Protein AF-A0A3A8LBX8-F1 (afdb_monomer_lite)

Structure (mmCIF, N/CA/C/O backbone):
data_AF-A0A3A8LBX8-F1
#
_entry.id   AF-A0A3A8LBX8-F1
#
loop_
_atom_site.group_PDB
_atom_site.id
_atom_site.type_symbol
_atom_site.label_atom_id
_atom_site.label_alt_id
_atom_site.label_comp_id
_atom_site.label_asym_id
_atom_site.label_entity_id
_atom_site.label_seq_id
_atom_site.pdbx_PDB_ins_code
_atom_site.Cartn_x
_atom_site.Cartn_y
_atom_site.Cartn_z
_atom_site.occupancy
_atom_site.B_iso_or_equiv
_atom_site.auth_seq_id
_atom_site.auth_comp_id
_atom_site.auth_asym_id
_atom_site.auth_atom_id
_atom_site.pdbx_PDB_model_num
ATOM 1 N N . MET A 1 1 ? 29.599 14.729 -50.202 1.00 44.97 1 MET A N 1
ATOM 2 C CA . MET A 1 1 ? 28.665 13.905 -49.408 1.00 44.97 1 MET A CA 1
ATOM 3 C C . MET A 1 1 ? 28.906 12.461 -49.790 1.00 44.97 1 MET A C 1
ATOM 5 O O . MET A 1 1 ? 28.538 12.080 -50.890 1.00 44.97 1 MET A O 1
ATOM 9 N N . SER A 1 2 ? 29.574 11.698 -48.931 1.00 39.62 2 SER A N 1
ATOM 10 C CA . SER A 1 2 ? 29.868 10.288 -49.195 1.00 39.62 2 SER A CA 1
ATOM 11 C C . SER A 1 2 ? 29.436 9.500 -47.967 1.00 39.62 2 SER A C 1
ATOM 13 O O . SER A 1 2 ? 30.137 9.482 -46.958 1.00 39.62 2 SER A O 1
ATOM 15 N N . CYS A 1 3 ? 28.230 8.937 -48.020 1.00 45.12 3 CYS A N 1
ATOM 16 C CA . CYS A 1 3 ? 27.729 8.014 -47.011 1.00 45.12 3 CYS A CA 1
ATOM 17 C C . CYS A 1 3 ? 28.538 6.721 -47.136 1.00 45.12 3 CYS A C 1
ATOM 19 O O . CYS A 1 3 ? 28.400 5.994 -48.115 1.00 45.12 3 CYS A O 1
ATOM 21 N N . GLN A 1 4 ? 29.437 6.475 -46.185 1.00 45.97 4 GLN A N 1
ATOM 22 C CA . GLN A 1 4 ? 30.095 5.183 -46.060 1.00 45.97 4 GLN A CA 1
ATOM 23 C C . GLN A 1 4 ? 29.038 4.177 -45.595 1.00 45.97 4 GLN A C 1
ATOM 25 O O . GLN A 1 4 ? 28.599 4.219 -44.447 1.00 45.97 4 GLN A O 1
ATOM 30 N N . ASP A 1 5 ? 28.598 3.308 -46.504 1.00 48.75 5 ASP A N 1
ATOM 31 C CA . ASP A 1 5 ? 27.840 2.106 -46.167 1.00 48.75 5 ASP A CA 1
ATOM 32 C C . ASP A 1 5 ? 28.749 1.189 -45.336 1.00 48.75 5 ASP A C 1
ATOM 34 O O . ASP A 1 5 ? 29.519 0.379 -45.861 1.00 48.75 5 ASP A O 1
ATOM 38 N N . GLU A 1 6 ? 28.685 1.339 -44.011 1.00 54.47 6 GLU A N 1
ATOM 39 C CA . GLU A 1 6 ? 29.249 0.381 -43.069 1.00 54.47 6 GLU A CA 1
ATOM 40 C C . GLU A 1 6 ? 28.532 -0.959 -43.260 1.00 54.47 6 GLU A C 1
ATOM 42 O O . GLU A 1 6 ? 27.490 -1.248 -42.665 1.00 54.47 6 GLU A O 1
ATOM 47 N N . SER A 1 7 ? 29.094 -1.794 -44.132 1.00 56.94 7 SER A N 1
ATOM 48 C CA . SER A 1 7 ? 28.682 -3.183 -44.285 1.00 56.94 7 SER A CA 1
ATOM 49 C C . SER A 1 7 ? 28.710 -3.840 -42.901 1.00 56.94 7 SER A C 1
ATOM 51 O O . SER A 1 7 ? 29.774 -3.882 -42.277 1.00 56.94 7 SER A O 1
ATOM 53 N N . PRO A 1 8 ? 27.573 -4.333 -42.372 1.00 59.97 8 PRO A N 1
ATOM 54 C CA . PRO A 1 8 ? 27.511 -4.814 -41.002 1.00 59.97 8 PRO A CA 1
ATOM 55 C C . PRO A 1 8 ? 28.438 -6.019 -40.849 1.00 59.97 8 PRO A C 1
ATOM 57 O O . PRO A 1 8 ? 28.146 -7.111 -41.347 1.00 59.97 8 PRO A O 1
ATOM 60 N N . GLY A 1 9 ? 29.559 -5.790 -40.157 1.00 71.50 9 GLY A N 1
ATOM 61 C CA . GLY A 1 9 ? 30.591 -6.786 -39.899 1.00 71.50 9 GLY A CA 1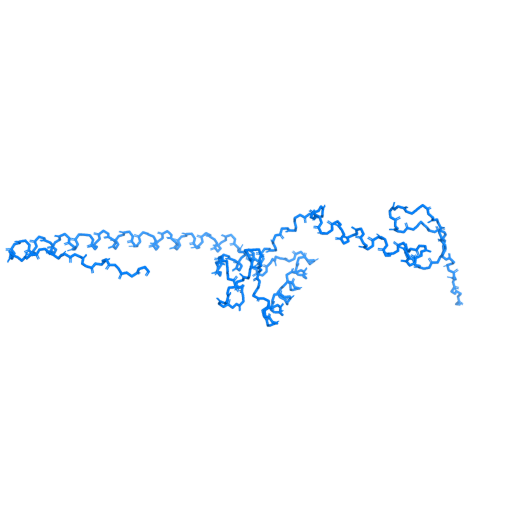
ATOM 62 C C . GLY A 1 9 ? 30.025 -8.051 -39.261 1.00 71.50 9 GLY A C 1
ATOM 63 O O . GLY A 1 9 ? 28.949 -8.047 -38.664 1.00 71.50 9 GLY A O 1
ATOM 64 N N . ALA A 1 10 ? 30.744 -9.159 -39.401 1.00 79.12 10 ALA A N 1
ATOM 65 C CA . ALA A 1 10 ? 30.331 -10.456 -38.884 1.00 79.12 10 ALA A CA 1
ATOM 66 C C . ALA A 1 10 ? 30.063 -10.393 -37.360 1.00 79.12 10 ALA A C 1
ATOM 68 O O . ALA A 1 10 ? 30.944 -10.031 -36.581 1.00 79.12 10 ALA A O 1
ATOM 69 N N . ARG A 1 11 ? 28.843 -10.738 -36.912 1.00 83.56 11 ARG A N 1
ATOM 70 C CA . ARG A 1 11 ? 28.431 -10.685 -35.490 1.00 83.56 11 ARG A CA 1
ATOM 71 C C . ARG A 1 11 ? 27.984 -12.055 -34.986 1.00 83.56 11 ARG A C 1
ATOM 73 O O . ARG A 1 11 ? 27.414 -12.855 -35.728 1.00 83.56 11 ARG A O 1
ATOM 80 N N . LYS A 1 12 ? 28.198 -12.325 -33.696 1.00 89.94 12 LYS A N 1
ATOM 81 C CA . LYS A 1 12 ? 27.689 -13.532 -33.020 1.00 89.94 12 LYS A CA 1
ATOM 82 C C . LYS A 1 12 ? 26.178 -13.425 -32.791 1.00 89.94 12 LYS A C 1
ATOM 84 O O . LYS A 1 12 ? 25.656 -12.352 -32.495 1.00 89.94 12 LYS A O 1
ATOM 89 N N . CYS A 1 13 ? 25.461 -14.543 -32.901 1.00 89.00 13 CYS A N 1
ATOM 90 C CA . CYS A 1 13 ? 24.037 -14.592 -32.575 1.00 89.00 13 CYS A CA 1
ATOM 91 C C . CYS A 1 13 ? 23.788 -14.270 -31.093 1.00 89.00 13 CYS A C 1
ATOM 93 O O . CYS A 1 13 ? 24.348 -14.918 -30.220 1.00 89.00 13 CYS A O 1
ATOM 95 N N . ALA A 1 14 ? 22.831 -13.384 -30.797 1.00 87.25 14 ALA A N 1
ATOM 96 C CA . ALA A 1 14 ? 22.416 -13.062 -29.423 1.00 87.25 14 ALA A CA 1
ATOM 97 C C . ALA A 1 14 ? 21.678 -14.205 -28.689 1.00 87.25 14 ALA A C 1
ATOM 99 O O . ALA A 1 14 ? 21.140 -14.020 -27.601 1.00 87.25 14 ALA A O 1
ATOM 100 N N . ASN A 1 15 ? 21.589 -15.387 -29.297 1.00 88.56 15 ASN A N 1
ATOM 101 C CA . ASN A 1 15 ? 21.087 -16.569 -28.622 1.00 88.56 15 ASN A CA 1
ATOM 102 C C . ASN A 1 15 ? 22.278 -17.216 -27.908 1.00 88.56 15 ASN A C 1
ATOM 104 O O . ASN A 1 15 ? 23.160 -17.736 -28.579 1.00 88.56 15 ASN A O 1
ATOM 108 N N . GLU A 1 16 ? 22.246 -17.248 -26.575 1.00 79.38 16 GLU A N 1
ATOM 109 C CA . GLU A 1 16 ? 23.331 -17.758 -25.714 1.00 79.38 16 GLU A CA 1
ATOM 110 C C . GLU A 1 16 ? 23.797 -19.187 -26.058 1.00 79.38 16 GLU A C 1
ATOM 112 O O . GLU A 1 16 ? 24.910 -19.573 -25.726 1.00 79.38 16 GLU A O 1
ATOM 117 N N . ARG A 1 17 ? 22.957 -19.987 -26.730 1.00 87.19 17 ARG A N 1
ATOM 118 C CA . ARG A 1 17 ? 23.272 -21.363 -27.159 1.00 87.19 17 ARG A CA 1
ATOM 119 C C . ARG A 1 17 ? 23.587 -21.487 -28.653 1.00 87.19 17 ARG A C 1
ATOM 121 O O . ARG A 1 17 ? 23.552 -22.586 -29.196 1.00 87.19 17 ARG A O 1
ATOM 128 N N . CYS A 1 18 ? 23.790 -20.376 -29.352 1.00 88.62 18 CYS A N 1
ATOM 129 C CA . CYS A 1 18 ? 24.072 -20.348 -30.781 1.00 88.62 18 CYS A CA 1
ATOM 130 C C . CYS A 1 18 ? 25.457 -19.753 -31.024 1.00 88.62 18 CYS A C 1
ATOM 132 O O . CYS A 1 18 ? 25.664 -18.560 -30.837 1.00 88.62 18 CYS A O 1
ATOM 134 N N . THR A 1 19 ? 26.379 -20.568 -31.527 1.00 88.44 19 THR A N 1
ATOM 135 C CA . THR A 1 19 ? 27.749 -20.157 -31.873 1.00 88.44 19 THR A CA 1
ATOM 136 C C . THR A 1 19 ? 27.865 -19.548 -33.273 1.00 88.44 19 THR A C 1
ATOM 138 O O . THR A 1 19 ? 28.927 -19.062 -33.649 1.00 88.44 19 THR A O 1
ATOM 141 N N . LYS A 1 20 ? 26.773 -19.541 -34.053 1.00 88.75 20 LYS A N 1
ATOM 142 C CA . LYS A 1 20 ? 26.767 -19.046 -35.434 1.00 88.75 20 LYS A CA 1
ATOM 143 C C . LYS A 1 20 ? 27.076 -17.547 -35.501 1.00 88.75 20 LYS A C 1
ATOM 145 O O . LYS A 1 20 ? 26.395 -16.734 -34.866 1.00 88.75 20 LYS A O 1
ATOM 150 N N . VAL A 1 21 ? 28.052 -17.209 -36.337 1.00 88.06 21 VAL A N 1
ATOM 151 C CA . VAL A 1 21 ? 28.361 -15.846 -36.770 1.00 88.06 21 VAL A CA 1
ATOM 152 C C . VAL A 1 21 ? 27.575 -15.554 -38.051 1.00 88.06 21 VAL A C 1
ATOM 154 O O . VAL A 1 21 ? 27.418 -16.433 -38.899 1.00 88.06 21 VAL A O 1
ATOM 157 N N . PHE A 1 22 ? 27.010 -14.357 -38.169 1.00 86.88 22 PHE A N 1
ATOM 158 C CA . PHE A 1 22 ? 26.218 -13.941 -39.326 1.00 86.88 22 PHE A CA 1
ATOM 159 C C . PHE A 1 22 ? 26.407 -12.447 -39.599 1.00 86.88 22 PHE A C 1
ATOM 161 O O . PHE A 1 22 ? 26.807 -11.689 -38.716 1.00 86.88 22 PHE A O 1
ATOM 168 N N . THR A 1 23 ? 26.112 -12.032 -40.825 1.00 84.06 23 THR A N 1
ATOM 169 C CA . THR A 1 23 ? 26.144 -10.637 -41.268 1.00 84.06 23 THR A CA 1
ATOM 170 C C . THR A 1 23 ? 24.718 -10.102 -41.396 1.00 84.06 23 THR A C 1
ATOM 172 O O . THR A 1 23 ? 23.779 -10.843 -41.703 1.00 84.06 23 THR A O 1
ATOM 175 N N . GLY A 1 24 ? 24.530 -8.816 -41.100 1.00 80.31 24 GLY A N 1
ATOM 176 C CA . GLY A 1 24 ? 23.237 -8.137 -41.206 1.00 80.31 24 GLY A CA 1
ATOM 177 C C . GLY A 1 24 ? 22.809 -7.379 -39.942 1.00 80.31 24 GLY A C 1
ATOM 178 O O . GLY A 1 24 ? 23.426 -7.497 -38.884 1.00 80.31 24 GLY A O 1
ATOM 179 N N . PRO A 1 25 ? 21.714 -6.601 -40.024 1.00 79.75 25 PRO A N 1
ATOM 180 C CA . PRO A 1 25 ? 21.320 -5.653 -38.974 1.00 79.75 25 PRO A CA 1
ATOM 181 C C . PRO A 1 25 ? 20.597 -6.303 -37.782 1.00 79.75 25 PRO A C 1
ATOM 183 O O . PRO A 1 25 ? 20.330 -5.662 -36.766 1.00 79.75 25 PRO A O 1
ATOM 186 N N . LYS A 1 26 ? 20.211 -7.579 -37.895 1.00 83.56 26 LYS A N 1
ATOM 187 C CA . LYS A 1 26 ? 19.394 -8.271 -36.886 1.00 83.56 26 LYS A CA 1
ATOM 188 C C . LYS A 1 26 ? 20.273 -8.775 -35.738 1.00 83.56 26 LYS A C 1
ATOM 190 O O . LYS A 1 26 ? 21.442 -9.060 -35.931 1.00 83.56 26 LYS A O 1
ATOM 195 N N . LYS A 1 27 ? 19.697 -8.952 -34.541 1.00 88.06 27 LYS A N 1
ATOM 196 C CA . LYS A 1 27 ? 20.401 -9.513 -33.359 1.00 88.06 27 LYS A CA 1
ATOM 197 C C . LYS A 1 27 ? 20.546 -11.043 -33.386 1.00 88.06 27 LYS A C 1
ATOM 199 O O . LYS A 1 27 ? 21.334 -11.613 -32.638 1.00 88.06 27 LYS A O 1
ATOM 204 N N . TYR A 1 28 ? 19.761 -11.722 -34.220 1.00 91.81 28 TYR A N 1
ATOM 205 C CA . TYR A 1 28 ? 19.702 -13.181 -34.278 1.00 91.81 28 TYR A CA 1
ATOM 206 C C . TYR A 1 28 ? 19.943 -13.667 -35.701 1.00 91.81 28 TYR A C 1
ATOM 208 O O . TYR A 1 28 ? 19.377 -13.111 -36.640 1.00 91.81 28 TYR A O 1
ATOM 216 N N . CYS A 1 29 ? 20.681 -14.769 -35.838 1.00 90.25 29 CYS A N 1
ATOM 217 C CA . CYS A 1 29 ? 20.973 -15.390 -37.131 1.00 90.25 29 CYS A CA 1
ATOM 218 C C . CYS A 1 29 ? 19.734 -16.004 -37.815 1.00 90.25 29 CYS A C 1
ATOM 220 O O . CYS A 1 29 ? 19.785 -16.352 -38.988 1.00 90.25 29 CYS A O 1
ATOM 222 N N . SER A 1 30 ? 18.626 -16.188 -37.085 1.00 89.06 30 SER A N 1
ATOM 223 C CA . SER A 1 30 ? 17.359 -16.705 -37.616 1.00 89.06 30 SER A CA 1
ATOM 224 C C . SER A 1 30 ? 16.164 -16.360 -36.711 1.00 89.06 30 SER A C 1
ATOM 226 O O . SER A 1 30 ? 16.340 -16.198 -35.494 1.00 89.06 30 SER A O 1
ATOM 228 N N . PRO A 1 31 ? 14.926 -16.339 -37.249 1.00 91.06 31 PRO A N 1
ATOM 229 C CA . PRO A 1 31 ? 13.703 -16.234 -36.445 1.00 91.06 31 PRO A CA 1
ATOM 230 C C . PRO A 1 31 ? 13.591 -17.334 -35.380 1.00 91.06 31 PRO A C 1
ATOM 232 O O . PRO A 1 31 ? 13.165 -17.073 -34.254 1.00 91.06 31 PRO A O 1
ATOM 235 N N . ARG A 1 32 ? 14.065 -18.551 -35.688 1.00 91.38 32 ARG A N 1
ATOM 236 C CA . ARG A 1 32 ? 14.115 -19.671 -34.733 1.00 91.38 32 ARG A CA 1
ATOM 237 C C . ARG A 1 32 ? 15.009 -19.369 -33.527 1.00 91.38 32 ARG A C 1
ATOM 239 O O . ARG A 1 32 ? 14.643 -19.715 -32.407 1.00 91.38 32 ARG A O 1
ATOM 246 N N . CYS A 1 33 ? 16.148 -18.699 -33.716 1.00 90.38 33 CYS A N 1
ATOM 247 C CA . CYS A 1 33 ? 17.018 -18.306 -32.602 1.00 90.38 33 CYS A CA 1
ATOM 248 C C . CYS A 1 33 ? 16.385 -17.235 -31.708 1.00 90.38 33 CYS A C 1
ATOM 250 O O . CYS A 1 33 ? 16.485 -17.345 -30.486 1.00 90.38 33 CYS A O 1
ATOM 252 N N . ARG A 1 34 ? 15.670 -16.267 -32.297 1.00 92.19 34 ARG A N 1
ATOM 253 C CA . ARG A 1 34 ? 14.871 -15.289 -31.543 1.00 92.19 34 ARG A CA 1
ATOM 254 C C . ARG A 1 34 ? 13.795 -15.985 -30.706 1.00 92.19 34 ARG A C 1
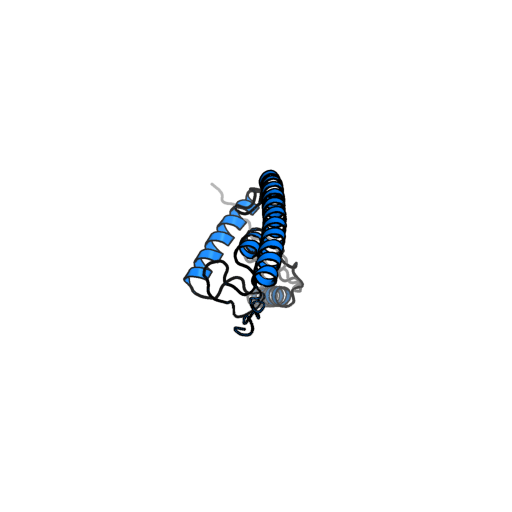ATOM 256 O O . ARG A 1 34 ? 13.696 -15.732 -29.510 1.00 92.19 34 ARG A O 1
ATOM 263 N N . MET A 1 35 ? 13.035 -16.901 -31.310 1.00 90.25 35 MET A N 1
ATOM 264 C CA . MET A 1 35 ? 11.990 -17.658 -30.615 1.00 90.25 35 MET A CA 1
ATOM 265 C C . MET A 1 35 ? 12.562 -18.489 -29.460 1.00 90.25 35 MET A C 1
ATOM 267 O O . MET A 1 35 ? 12.068 -18.403 -28.342 1.00 90.25 35 MET A O 1
ATOM 271 N N . ARG A 1 36 ? 13.656 -19.229 -29.687 1.00 90.56 36 ARG A N 1
ATOM 272 C CA . ARG A 1 36 ? 14.303 -20.045 -28.644 1.00 90.56 36 ARG A CA 1
ATOM 273 C C . ARG A 1 36 ? 14.840 -19.211 -27.476 1.00 90.56 36 ARG A C 1
ATOM 275 O O . ARG A 1 36 ? 14.753 -19.672 -26.339 1.00 90.56 36 ARG A O 1
ATOM 282 N N . GLN A 1 37 ? 15.395 -18.024 -27.737 1.00 90.00 37 GLN A N 1
ATOM 283 C CA . GLN A 1 37 ? 15.827 -17.107 -26.676 1.00 90.00 37 GLN A CA 1
ATOM 284 C C . GLN A 1 37 ? 14.615 -16.556 -25.908 1.00 90.00 37 GLN A C 1
ATOM 286 O O . GLN A 1 37 ? 14.618 -16.575 -24.682 1.00 90.00 37 GLN A O 1
ATOM 291 N N . ASN A 1 38 ? 13.541 -16.167 -26.604 1.00 86.88 38 ASN A N 1
ATOM 292 C CA . ASN A 1 38 ? 12.302 -15.702 -25.973 1.00 86.88 38 ASN A CA 1
ATOM 293 C C . ASN A 1 38 ? 11.651 -16.779 -25.092 1.00 86.88 38 ASN A C 1
ATOM 295 O O . ASN A 1 38 ? 11.279 -16.481 -23.961 1.00 86.88 38 ASN A O 1
ATOM 299 N N . CYS A 1 39 ? 11.563 -18.031 -25.556 1.00 87.00 39 CYS A N 1
ATOM 300 C CA . CYS A 1 39 ? 11.047 -19.147 -24.756 1.00 87.00 39 CYS A CA 1
ATOM 301 C C . CYS A 1 39 ? 11.886 -19.380 -23.495 1.00 87.00 39 CYS A C 1
ATOM 303 O O . CYS A 1 39 ? 11.334 -19.650 -22.433 1.00 87.00 39 CYS A O 1
ATOM 305 N N . ARG A 1 40 ? 13.215 -19.237 -23.583 1.00 84.75 40 ARG A N 1
ATOM 306 C CA . ARG A 1 40 ? 14.105 -19.331 -22.418 1.00 84.75 40 ARG A CA 1
ATOM 307 C C . ARG A 1 40 ? 13.933 -18.165 -21.459 1.00 84.75 40 ARG A C 1
ATOM 309 O O . ARG A 1 40 ? 13.840 -18.405 -20.263 1.00 84.75 40 ARG A O 1
ATOM 316 N N . ASN A 1 41 ? 13.834 -16.937 -21.959 1.00 83.75 41 ASN A N 1
ATOM 317 C CA . ASN A 1 41 ? 13.560 -15.766 -21.127 1.00 83.75 41 ASN A CA 1
ATOM 318 C C . ASN A 1 41 ? 12.203 -15.902 -20.422 1.00 83.75 41 ASN A C 1
ATOM 320 O O . ASN A 1 41 ? 12.100 -15.642 -19.227 1.00 83.75 41 ASN A O 1
ATOM 324 N N . TYR A 1 42 ? 11.186 -16.397 -21.130 1.00 81.50 42 TYR A N 1
ATOM 325 C CA . TYR A 1 42 ? 9.876 -16.703 -20.562 1.00 81.50 42 TYR A CA 1
ATOM 326 C C . TYR A 1 42 ? 9.951 -17.817 -19.508 1.00 81.50 42 TYR A C 1
ATOM 328 O O . TYR A 1 42 ? 9.391 -17.672 -18.427 1.00 81.50 42 TYR A O 1
ATOM 336 N N . ALA A 1 43 ? 10.691 -18.899 -19.767 1.00 77.56 43 ALA A N 1
ATOM 337 C CA . ALA A 1 43 ? 10.885 -19.987 -18.809 1.00 77.56 43 ALA A CA 1
ATOM 338 C C . ALA A 1 43 ? 11.685 -19.550 -17.569 1.00 77.56 43 ALA A C 1
ATOM 340 O O . ALA A 1 43 ? 11.312 -19.917 -16.459 1.00 77.56 43 ALA A O 1
ATOM 341 N N . ARG A 1 44 ? 12.738 -18.734 -17.730 1.00 74.81 44 ARG A N 1
ATOM 342 C CA . ARG A 1 44 ? 13.498 -18.117 -16.624 1.00 74.81 44 ARG A CA 1
ATOM 343 C C . ARG A 1 44 ? 12.590 -17.222 -15.777 1.00 74.81 44 ARG A C 1
ATOM 345 O O . ARG A 1 44 ? 12.601 -17.345 -14.557 1.00 74.81 44 ARG A O 1
ATOM 352 N N . LYS A 1 45 ? 11.744 -16.410 -16.424 1.00 67.75 45 LYS A N 1
ATOM 353 C CA . LYS A 1 45 ? 10.727 -15.576 -15.764 1.00 67.75 45 LYS A CA 1
ATOM 354 C C . LYS A 1 45 ? 9.678 -16.417 -15.023 1.00 67.75 45 LYS A C 1
ATOM 356 O O . LYS A 1 45 ? 9.303 -16.069 -13.914 1.00 67.75 45 LYS A O 1
ATOM 361 N N . LYS A 1 46 ? 9.234 -17.540 -15.601 1.00 66.31 46 LYS A N 1
ATOM 362 C CA . LYS A 1 46 ? 8.246 -18.453 -14.994 1.00 66.31 46 LYS A CA 1
ATOM 363 C C . LYS A 1 46 ? 8.816 -19.267 -13.824 1.00 66.31 46 LYS A C 1
ATOM 365 O O . LYS A 1 46 ? 8.075 -19.591 -12.908 1.00 66.31 46 LYS A O 1
ATOM 370 N N . ARG A 1 47 ? 10.112 -19.604 -13.852 1.00 61.78 47 ARG A N 1
ATOM 371 C CA . ARG A 1 47 ? 10.808 -20.350 -12.784 1.00 61.78 47 ARG A CA 1
ATOM 372 C C . ARG A 1 47 ? 11.286 -19.468 -11.622 1.00 61.78 47 ARG A C 1
ATOM 374 O O . ARG A 1 47 ? 11.905 -19.997 -10.711 1.00 61.78 47 ARG A O 1
ATOM 381 N N . GLY A 1 48 ? 11.058 -18.152 -11.663 1.00 52.03 48 GLY A N 1
ATOM 382 C CA . GLY A 1 48 ? 11.451 -17.240 -10.579 1.00 52.03 48 GLY A CA 1
ATOM 383 C C . GLY A 1 48 ? 12.965 -17.077 -10.382 1.00 52.03 48 GLY A C 1
ATOM 384 O O . GLY A 1 48 ? 13.387 -16.515 -9.383 1.00 52.03 48 GLY A O 1
ATOM 385 N N . VAL A 1 49 ? 13.797 -17.545 -11.324 1.00 48.06 49 VAL A N 1
ATOM 386 C CA . VAL A 1 49 ? 15.274 -17.469 -11.225 1.00 48.06 49 VAL A CA 1
ATOM 387 C C . VAL A 1 49 ? 15.814 -16.104 -11.690 1.00 48.06 49 VAL A C 1
ATOM 389 O O . VAL A 1 49 ? 17.006 -15.833 -11.628 1.00 48.06 49 VAL A O 1
ATOM 392 N N . GLY A 1 50 ? 14.947 -15.210 -12.164 1.00 41.12 50 GLY A N 1
ATOM 393 C CA . GLY A 1 50 ? 15.257 -13.784 -12.231 1.00 41.12 50 GLY A CA 1
ATOM 394 C C . GLY A 1 50 ? 14.680 -13.149 -10.983 1.00 41.12 50 GLY A C 1
ATOM 395 O O . GLY A 1 50 ? 13.470 -13.268 -10.831 1.00 41.12 50 GLY A O 1
ATOM 396 N N . SER A 1 51 ? 15.553 -12.586 -10.136 1.00 38.97 51 SER A N 1
ATOM 397 C CA . SER A 1 51 ? 15.295 -11.779 -8.933 1.00 38.97 51 SER A CA 1
ATOM 398 C C . SER A 1 51 ? 13.839 -11.778 -8.480 1.00 38.97 51 SER A C 1
ATOM 400 O O . SER A 1 51 ? 12.988 -11.274 -9.214 1.00 38.97 51 SER A O 1
ATOM 402 N N . ALA A 1 52 ? 13.556 -12.231 -7.256 1.00 38.97 52 ALA A N 1
ATOM 403 C CA . ALA A 1 52 ? 12.371 -11.759 -6.552 1.00 38.97 52 ALA A CA 1
ATOM 404 C C . ALA A 1 52 ? 12.344 -10.237 -6.731 1.00 38.97 52 ALA A C 1
ATOM 406 O O . ALA A 1 52 ? 13.178 -9.543 -6.157 1.00 38.97 52 ALA A O 1
ATOM 407 N N . CYS A 1 53 ? 11.519 -9.729 -7.656 1.00 38.69 53 CYS A N 1
ATOM 408 C CA . CYS A 1 53 ? 11.378 -8.298 -7.812 1.00 38.69 53 CYS A CA 1
ATOM 409 C C . CYS A 1 53 ? 10.849 -7.887 -6.448 1.00 38.69 53 CYS A C 1
ATOM 411 O O . CYS A 1 53 ? 9.771 -8.386 -6.093 1.00 38.69 53 CYS A O 1
ATOM 413 N N . PRO A 1 54 ? 11.593 -7.082 -5.667 1.00 47.66 54 PRO A N 1
ATOM 414 C CA . PRO A 1 54 ? 11.039 -6.547 -4.441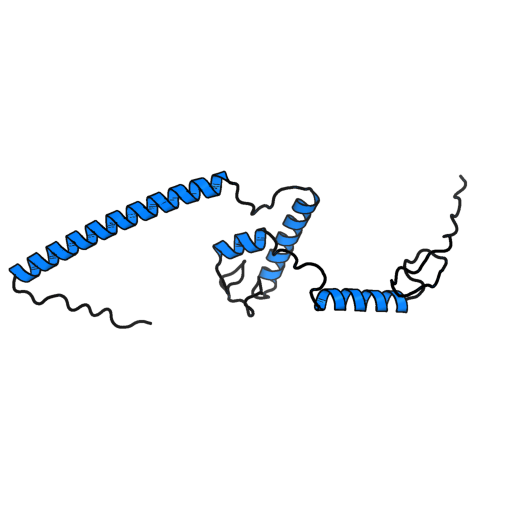 1.00 47.66 54 PRO A CA 1
ATOM 415 C C . PRO A 1 54 ? 9.675 -5.976 -4.814 1.00 47.66 54 PRO A C 1
ATOM 417 O O . PRO A 1 54 ? 9.531 -5.337 -5.870 1.00 47.66 54 PRO A O 1
ATOM 420 N N . ARG A 1 55 ? 8.644 -6.331 -4.038 1.00 61.44 55 ARG A N 1
ATOM 421 C CA . ARG A 1 55 ? 7.329 -5.719 -4.218 1.00 61.44 55 ARG A CA 1
ATOM 422 C C . ARG A 1 55 ? 7.591 -4.217 -4.242 1.00 61.44 55 ARG A C 1
ATOM 424 O O . ARG A 1 55 ? 8.297 -3.714 -3.379 1.00 61.44 55 ARG A O 1
ATOM 431 N N . SER A 1 56 ? 7.147 -3.537 -5.298 1.00 74.38 56 SER A N 1
ATOM 432 C CA . SER A 1 56 ? 7.436 -2.110 -5.442 1.00 74.38 56 SER A CA 1
ATOM 433 C C . SER A 1 56 ? 6.994 -1.384 -4.186 1.00 74.38 56 SER A C 1
ATOM 435 O O . SER A 1 56 ? 5.909 -1.668 -3.686 1.00 74.38 56 SER A O 1
ATOM 437 N N . GLU A 1 57 ? 7.801 -0.444 -3.720 1.00 82.44 57 GLU A N 1
ATOM 438 C CA . GLU A 1 57 ? 7.580 0.302 -2.483 1.00 82.44 57 GLU A CA 1
ATOM 439 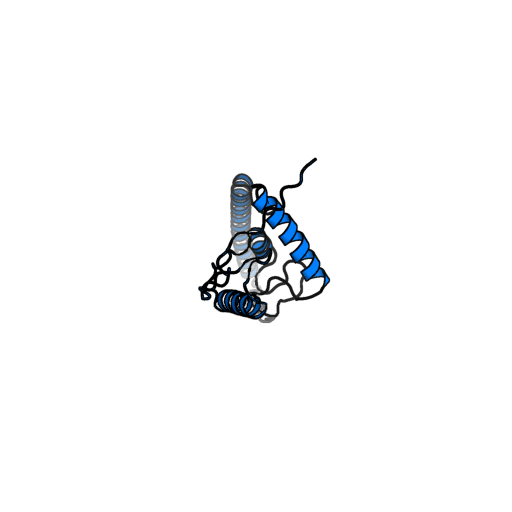C C . GLU A 1 57 ? 6.141 0.834 -2.362 1.00 82.44 57 GLU A C 1
ATOM 441 O O . GLU A 1 57 ? 5.478 0.607 -1.353 1.00 82.44 57 GLU A O 1
ATOM 446 N N . PHE A 1 58 ? 5.574 1.380 -3.447 1.00 86.69 58 PHE A N 1
ATOM 447 C CA . PHE A 1 58 ? 4.176 1.833 -3.458 1.00 86.69 58 PHE A CA 1
ATOM 448 C C . PHE A 1 58 ? 3.140 0.725 -3.209 1.00 86.69 58 PHE A C 1
ATOM 450 O O . PHE A 1 58 ? 2.071 0.975 -2.660 1.00 86.69 58 PHE A O 1
ATOM 457 N N . VAL A 1 59 ? 3.418 -0.510 -3.636 1.00 88.62 59 VAL A N 1
ATOM 458 C CA . VAL A 1 59 ? 2.531 -1.653 -3.380 1.00 88.62 59 VAL A CA 1
ATOM 459 C C . VAL A 1 59 ? 2.558 -1.998 -1.904 1.00 88.62 59 VAL A C 1
ATOM 461 O O . VAL A 1 59 ? 1.513 -2.347 -1.367 1.00 88.62 59 VAL A O 1
ATOM 464 N N . GLU A 1 60 ? 3.718 -1.920 -1.255 1.00 86.81 60 GLU A N 1
ATOM 465 C CA . GLU A 1 60 ? 3.828 -2.163 0.181 1.00 86.81 60 GLU A CA 1
ATOM 466 C C . GLU A 1 60 ? 3.152 -1.058 0.987 1.00 86.81 60 GLU A C 1
ATOM 468 O O . GLU A 1 60 ? 2.354 -1.372 1.868 1.00 86.81 60 GLU A O 1
ATOM 473 N N . ALA A 1 61 ? 3.387 0.206 0.631 1.00 86.50 61 ALA A N 1
ATOM 474 C CA . ALA A 1 61 ? 2.740 1.357 1.253 1.00 86.50 61 ALA A CA 1
ATOM 475 C C . ALA A 1 61 ? 1.207 1.247 1.181 1.00 86.50 61 ALA A C 1
ATOM 477 O O . ALA A 1 61 ? 0.541 1.153 2.212 1.00 86.50 61 ALA A O 1
ATOM 478 N N . LEU A 1 62 ? 0.646 1.093 -0.025 1.00 88.50 62 LEU A N 1
ATOM 479 C CA . LEU A 1 62 ? -0.802 0.928 -0.202 1.00 88.50 62 LEU A CA 1
ATOM 480 C C . LEU A 1 62 ? -1.340 -0.340 0.480 1.00 88.50 62 LEU A C 1
ATOM 482 O O . LEU A 1 62 ? -2.500 -0.395 0.888 1.00 88.50 62 LEU A O 1
ATOM 486 N N . ARG A 1 63 ? -0.526 -1.396 0.600 1.00 89.00 63 ARG A N 1
ATOM 487 C CA . ARG A 1 63 ? -0.943 -2.629 1.280 1.00 89.00 63 ARG A CA 1
ATOM 488 C C . ARG A 1 63 ? -1.109 -2.430 2.783 1.00 89.00 63 ARG A C 1
ATOM 490 O O . ARG A 1 63 ? -1.999 -3.063 3.349 1.00 89.00 63 ARG A O 1
ATOM 497 N N . ARG A 1 64 ? -0.278 -1.590 3.407 1.00 84.31 64 ARG A N 1
ATOM 498 C CA . ARG A 1 64 ? -0.394 -1.244 4.833 1.00 84.31 64 ARG A CA 1
ATOM 499 C C . ARG A 1 64 ? -1.703 -0.508 5.116 1.00 84.31 64 ARG A C 1
ATOM 501 O O . ARG A 1 64 ? -2.331 -0.786 6.126 1.00 84.31 64 ARG A O 1
ATOM 508 N N . GLU A 1 65 ? -2.141 0.348 4.196 1.00 85.56 65 GLU A N 1
ATOM 509 C CA . GLU A 1 65 ? -3.390 1.112 4.324 1.00 85.56 65 GLU A CA 1
ATOM 510 C C . GLU A 1 65 ? -4.644 0.260 4.078 1.00 85.56 65 GLU A C 1
ATOM 512 O O . GLU A 1 65 ? -5.611 0.318 4.830 1.00 85.56 65 GLU A O 1
ATOM 517 N N . VAL A 1 66 ? -4.643 -0.548 3.014 1.00 87.69 66 VAL A N 1
ATOM 518 C CA . VAL A 1 66 ? -5.839 -1.282 2.560 1.00 87.69 66 VAL A CA 1
ATOM 519 C C . VAL A 1 66 ? -6.044 -2.608 3.306 1.00 87.69 66 VAL A C 1
ATOM 521 O O . VAL A 1 66 ? -7.154 -3.143 3.356 1.00 87.69 66 VAL A O 1
ATOM 524 N N . GLY A 1 67 ? -4.972 -3.167 3.865 1.00 80.88 67 GLY A N 1
ATOM 525 C CA . GLY A 1 67 ? -4.984 -4.465 4.528 1.00 80.88 67 GLY A CA 1
ATOM 526 C C . GLY A 1 67 ? -4.878 -5.671 3.574 1.00 80.88 67 GLY A C 1
ATOM 527 O O . GLY A 1 67 ? -4.881 -5.548 2.334 1.00 80.88 67 GLY A O 1
ATOM 528 N N . PRO A 1 68 ? -4.713 -6.880 4.141 1.00 86.00 68 PRO A N 1
ATOM 529 C CA . PRO A 1 68 ? -4.553 -8.114 3.378 1.00 86.00 68 PRO A CA 1
ATOM 530 C C . PRO A 1 68 ? -5.859 -8.539 2.686 1.00 86.00 68 PRO A C 1
ATOM 532 O O . PRO A 1 68 ? -6.956 -8.222 3.130 1.00 86.00 68 PRO A O 1
ATOM 535 N N . GLY A 1 69 ? -5.751 -9.275 1.573 1.00 87.50 69 GLY A N 1
ATOM 536 C CA . GLY A 1 69 ? -6.906 -9.894 0.897 1.00 87.50 69 GLY A CA 1
ATOM 537 C C . GLY A 1 69 ? -7.808 -8.949 0.090 1.00 87.50 69 GLY A C 1
ATOM 538 O O . GLY A 1 69 ? -8.690 -9.419 -0.627 1.00 87.50 69 GLY A O 1
ATOM 539 N N . ARG A 1 70 ? -7.562 -7.635 0.122 1.00 93.06 70 ARG A N 1
ATOM 540 C CA . ARG A 1 70 ? -8.344 -6.629 -0.615 1.00 93.06 70 ARG A CA 1
ATOM 541 C C . ARG A 1 70 ? -7.607 -6.056 -1.824 1.00 93.06 70 ARG A C 1
ATOM 543 O O . ARG A 1 70 ? -6.381 -6.086 -1.923 1.00 93.06 70 ARG A O 1
ATOM 550 N N . CYS A 1 71 ? -8.352 -5.531 -2.785 1.00 93.75 71 CYS A N 1
ATOM 551 C CA . CYS A 1 71 ? -7.797 -4.799 -3.918 1.00 93.75 71 CYS A CA 1
ATOM 552 C C . CYS A 1 71 ? -7.243 -3.448 -3.454 1.00 93.75 71 CYS A C 1
ATOM 554 O O . CYS A 1 71 ? -7.937 -2.723 -2.757 1.00 93.75 71 CYS A O 1
ATOM 556 N N . LEU A 1 72 ? -6.051 -3.051 -3.915 1.00 93.00 72 LEU A N 1
ATOM 557 C CA . LEU A 1 72 ? -5.448 -1.763 -3.525 1.00 93.00 72 LEU A CA 1
ATOM 558 C C . LEU A 1 72 ? -6.253 -0.519 -3.940 1.00 93.00 72 LEU A C 1
ATOM 560 O O . LEU A 1 72 ? -5.965 0.572 -3.474 1.00 93.00 72 LEU A O 1
ATOM 564 N N . PHE A 1 73 ? -7.222 -0.654 -4.850 1.00 94.12 73 PHE A N 1
ATOM 565 C CA . PHE A 1 73 ? -7.914 0.487 -5.463 1.00 94.12 73 PHE A CA 1
ATOM 566 C C . PHE A 1 73 ? -9.437 0.454 -5.298 1.00 94.12 73 PHE A C 1
ATOM 568 O O . PHE A 1 73 ? -10.121 1.312 -5.859 1.00 94.12 73 PHE A O 1
ATOM 575 N N . CYS A 1 74 ? -9.983 -0.560 -4.622 1.00 94.06 74 CYS A N 1
ATOM 576 C CA . CYS A 1 74 ? -11.415 -0.664 -4.347 1.00 94.06 74 CYS A CA 1
ATOM 577 C C . CYS A 1 74 ? -11.687 -1.630 -3.179 1.00 94.06 74 CYS A C 1
ATOM 579 O O . CYS A 1 74 ? -10.854 -2.494 -2.921 1.00 94.06 74 CYS A O 1
ATOM 581 N N . PRO A 1 75 ? -12.886 -1.618 -2.572 1.00 93.75 75 PRO A N 1
ATOM 582 C CA . PRO A 1 75 ? -13.196 -2.469 -1.415 1.00 93.75 75 PRO A CA 1
ATOM 583 C C . PRO A 1 75 ? -13.249 -3.983 -1.685 1.00 93.75 75 PRO A C 1
ATOM 585 O O . PRO A 1 75 ? -13.311 -4.762 -0.735 1.00 93.75 75 PRO A O 1
ATOM 588 N N . ARG A 1 76 ? -13.261 -4.407 -2.960 1.00 93.06 76 ARG A N 1
ATOM 589 C CA . ARG A 1 76 ? -13.415 -5.815 -3.366 1.00 93.06 76 ARG A CA 1
ATOM 590 C C . ARG A 1 76 ? -12.217 -6.673 -2.965 1.00 93.06 76 ARG A C 1
ATOM 592 O O . ARG A 1 76 ? -11.076 -6.211 -2.983 1.00 93.06 76 ARG A O 1
ATOM 599 N N . GLU A 1 77 ? -12.483 -7.947 -2.719 1.00 93.38 77 GLU A N 1
ATOM 600 C CA . GLU A 1 77 ? -11.462 -8.951 -2.436 1.00 93.38 77 GLU A CA 1
ATOM 601 C C . GLU A 1 77 ? -10.659 -9.344 -3.679 1.00 93.38 77 GLU A C 1
ATOM 603 O O . GLU A 1 77 ? -11.084 -9.162 -4.828 1.00 93.38 77 GLU A O 1
ATOM 608 N N . VAL A 1 78 ? -9.463 -9.878 -3.442 1.00 90.50 78 VAL A N 1
ATOM 609 C CA . VAL A 1 78 ? -8.613 -10.450 -4.485 1.00 90.50 78 VAL A CA 1
ATOM 610 C C . VAL A 1 78 ? -8.665 -11.971 -4.450 1.00 90.50 78 VAL A C 1
ATOM 612 O O . VAL A 1 78 ? -8.690 -12.591 -3.395 1.00 90.50 78 VAL A O 1
ATOM 615 N N . SER A 1 79 ? -8.616 -12.592 -5.626 1.00 80.88 79 SER A N 1
ATOM 616 C CA . SER A 1 79 ? -8.740 -14.048 -5.766 1.00 80.88 79 SER A CA 1
ATOM 617 C C . SER A 1 79 ? -7.545 -14.843 -5.230 1.00 80.88 79 SER A C 1
ATOM 619 O O . SER A 1 79 ? -7.624 -16.060 -5.087 1.00 80.88 79 SER A O 1
ATOM 621 N N . ARG A 1 80 ? -6.407 -14.185 -4.978 1.00 80.75 80 ARG A N 1
ATOM 622 C CA . ARG A 1 80 ? -5.173 -14.801 -4.472 1.00 80.75 80 ARG A CA 1
ATOM 623 C C . ARG A 1 80 ? -4.512 -13.870 -3.468 1.00 80.75 80 ARG A C 1
ATOM 625 O O . ARG A 1 80 ? -4.474 -12.667 -3.704 1.00 80.75 80 ARG A O 1
ATOM 632 N N . ARG A 1 81 ? -3.886 -14.422 -2.423 1.00 72.19 81 ARG A N 1
ATOM 633 C CA . ARG A 1 81 ? -3.147 -13.641 -1.404 1.00 72.19 81 ARG A CA 1
ATOM 634 C C . ARG A 1 81 ? -2.038 -12.755 -1.987 1.00 72.19 81 ARG A C 1
ATOM 636 O O . ARG A 1 81 ? -1.705 -11.722 -1.418 1.00 72.19 81 ARG A O 1
ATOM 643 N N . GLU A 1 82 ? -1.469 -13.146 -3.125 1.00 77.56 82 GLU A N 1
ATOM 644 C CA . GLU A 1 82 ? -0.416 -12.389 -3.813 1.00 77.56 82 GLU A CA 1
ATOM 645 C C . GLU A 1 82 ? -0.949 -11.336 -4.793 1.00 77.56 82 GLU A C 1
ATOM 647 O O . GLU A 1 82 ? -0.188 -10.488 -5.259 1.00 77.56 82 GLU A O 1
ATOM 652 N N . ALA A 1 83 ? -2.238 -11.381 -5.136 1.00 83.62 83 ALA A N 1
ATOM 653 C CA . ALA A 1 83 ? -2.809 -10.455 -6.098 1.00 83.62 83 ALA A CA 1
ATOM 654 C C . ALA A 1 83 ? -2.965 -9.059 -5.482 1.00 83.62 83 ALA A C 1
ATOM 656 O O . ALA A 1 83 ? -3.447 -8.886 -4.366 1.00 83.62 83 ALA A O 1
ATOM 657 N N . VAL A 1 84 ? -2.568 -8.037 -6.242 1.00 89.31 84 VAL A N 1
ATOM 658 C CA . VAL A 1 84 ? -2.632 -6.638 -5.791 1.00 89.31 84 VAL A CA 1
ATOM 659 C C . VAL A 1 84 ? -3.922 -5.926 -6.200 1.00 89.31 84 VAL A C 1
ATOM 661 O O . VAL A 1 84 ? -4.316 -4.947 -5.573 1.00 89.31 84 VAL A O 1
ATOM 664 N N . THR A 1 85 ? -4.620 -6.434 -7.217 1.00 92.69 85 THR A N 1
ATOM 665 C CA . THR A 1 85 ? -5.903 -5.891 -7.682 1.00 92.69 85 THR A CA 1
ATOM 666 C C . THR A 1 85 ? -6.939 -6.996 -7.866 1.00 92.69 85 THR A C 1
ATOM 668 O O . THR A 1 85 ? -6.581 -8.153 -8.078 1.00 92.69 85 THR A O 1
ATOM 671 N N . CYS A 1 86 ? -8.227 -6.637 -7.838 1.00 90.81 86 CYS A N 1
ATOM 672 C CA . CYS A 1 86 ? -9.354 -7.553 -8.071 1.00 90.81 86 CYS A CA 1
ATOM 673 C C . CYS A 1 86 ? -9.541 -7.959 -9.548 1.00 90.81 86 CYS A C 1
ATOM 675 O O . CYS A 1 86 ? -10.521 -8.614 -9.888 1.00 90.81 86 CYS A O 1
ATOM 677 N N . GLY A 1 87 ? -8.650 -7.534 -10.452 1.00 86.94 87 GLY A N 1
ATOM 678 C CA . GLY A 1 87 ? -8.725 -7.846 -11.884 1.00 86.94 87 GLY A CA 1
ATOM 679 C C . GLY A 1 87 ? -9.731 -7.012 -12.688 1.00 86.94 87 GLY A C 1
ATOM 680 O O . GLY A 1 87 ? -9.768 -7.123 -13.911 1.00 86.94 87 GLY A O 1
ATOM 681 N N . GLN A 1 88 ? -10.510 -6.136 -12.047 1.00 90.31 88 GLN A N 1
ATOM 682 C CA . GLN A 1 88 ? -11.377 -5.195 -12.760 1.00 90.31 88 GLN A CA 1
ATOM 683 C C . GLN A 1 88 ? -10.548 -4.223 -13.602 1.00 90.31 88 GLN A C 1
ATOM 685 O O . GLN A 1 88 ? -9.497 -3.741 -13.170 1.00 90.31 88 GLN A O 1
ATOM 690 N N . ARG A 1 89 ? -11.044 -3.902 -14.802 1.00 91.12 89 ARG A N 1
ATOM 691 C CA . ARG A 1 89 ? -10.329 -3.078 -15.790 1.00 91.12 89 ARG A CA 1
ATOM 692 C C . ARG A 1 89 ? -9.898 -1.723 -15.223 1.00 91.12 89 ARG A C 1
ATOM 694 O O . ARG A 1 89 ? -8.793 -1.269 -15.509 1.00 91.12 89 ARG A O 1
ATOM 701 N N . GLU A 1 90 ? -10.733 -1.095 -14.403 1.00 94.50 90 GLU A N 1
ATOM 702 C CA . GLU A 1 90 ? -10.416 0.186 -13.765 1.00 94.50 90 GLU A CA 1
ATOM 703 C C . GLU A 1 90 ? -9.284 0.071 -12.742 1.00 94.50 90 GLU A C 1
ATOM 705 O O . GLU A 1 90 ? -8.337 0.854 -12.787 1.00 94.50 90 GLU A O 1
ATOM 710 N N . CYS A 1 91 ? -9.330 -0.934 -11.864 1.00 90.88 91 CYS A N 1
ATOM 711 C CA . CYS A 1 91 ? -8.283 -1.175 -10.870 1.00 90.88 91 CYS A CA 1
ATOM 712 C C . CYS A 1 91 ? -6.951 -1.542 -11.535 1.00 90.88 91 CYS A C 1
ATOM 714 O O . CYS A 1 91 ? -5.904 -1.041 -11.131 1.00 90.88 91 CYS A O 1
ATOM 716 N N . LEU A 1 92 ? -6.987 -2.354 -12.597 1.00 88.62 92 LEU A N 1
ATOM 717 C CA . LEU A 1 92 ? -5.806 -2.660 -13.406 1.00 88.62 92 LEU A CA 1
ATOM 718 C C . LEU A 1 92 ? -5.249 -1.408 -14.094 1.00 88.62 92 LEU A C 1
ATOM 720 O O . LEU A 1 92 ? -4.033 -1.238 -14.165 1.00 88.62 92 LEU A O 1
ATOM 724 N N . ARG A 1 93 ? -6.111 -0.516 -14.596 1.00 90.81 93 ARG A N 1
ATOM 725 C CA . ARG A 1 93 ? -5.682 0.754 -15.196 1.00 90.81 93 ARG A CA 1
ATOM 726 C C . ARG A 1 93 ? -5.008 1.649 -14.159 1.00 90.81 93 ARG A C 1
ATOM 728 O O . ARG A 1 93 ? -3.914 2.127 -14.435 1.00 90.81 93 ARG A O 1
ATOM 735 N N . LYS A 1 94 ? -5.618 1.831 -12.982 1.00 93.00 94 LYS A N 1
ATOM 736 C CA . LYS A 1 94 ? -5.038 2.607 -11.873 1.00 93.00 94 LYS A CA 1
ATOM 737 C C . LYS A 1 94 ? -3.675 2.047 -11.470 1.00 93.00 94 LYS A C 1
ATOM 739 O O . LYS A 1 94 ? -2.696 2.780 -11.525 1.00 93.00 94 LYS A O 1
ATOM 744 N N . TYR A 1 95 ? -3.590 0.738 -11.224 1.00 91.56 95 TYR A N 1
ATOM 745 C CA . TYR A 1 95 ? -2.329 0.062 -10.913 1.00 91.56 95 TYR A CA 1
ATOM 746 C C . TYR A 1 95 ? -1.242 0.317 -11.961 1.00 91.56 95 TYR A C 1
ATOM 748 O O . TYR A 1 95 ? -0.139 0.723 -11.616 1.00 91.56 95 TYR A O 1
ATOM 756 N N . ASN A 1 96 ? -1.547 0.113 -13.246 1.00 88.31 96 ASN A N 1
ATOM 757 C CA . ASN A 1 96 ? -0.569 0.306 -14.317 1.00 88.31 96 ASN A CA 1
ATOM 758 C C . ASN A 1 96 ? -0.129 1.769 -14.454 1.00 88.31 96 ASN A C 1
ATOM 760 O O . ASN A 1 96 ? 1.034 2.027 -14.765 1.00 88.31 96 ASN A O 1
ATOM 764 N N . THR A 1 97 ? -1.037 2.725 -14.243 1.00 91.06 97 THR A N 1
ATOM 765 C CA . THR A 1 97 ? -0.703 4.154 -14.239 1.00 91.06 97 THR A CA 1
ATOM 766 C C . THR A 1 97 ? 0.236 4.485 -13.083 1.00 91.06 97 THR A C 1
ATOM 768 O O . THR A 1 97 ? 1.285 5.082 -13.326 1.00 91.06 97 THR A O 1
ATOM 771 N N . THR A 1 98 ? -0.089 4.048 -11.863 1.00 91.38 98 THR A N 1
ATOM 772 C CA . THR A 1 98 ? 0.755 4.247 -10.677 1.00 91.38 98 THR A CA 1
ATOM 773 C C . THR A 1 98 ? 2.120 3.594 -10.869 1.00 91.38 98 THR A C 1
ATOM 775 O O . THR A 1 98 ? 3.134 4.273 -10.762 1.00 91.38 98 THR A O 1
ATOM 778 N N . TRP A 1 99 ? 2.157 2.327 -11.298 1.00 89.56 99 TRP A N 1
ATOM 779 C CA . TRP A 1 99 ? 3.396 1.604 -11.589 1.00 89.56 99 TRP A CA 1
ATOM 780 C C . TRP A 1 99 ? 4.285 2.350 -12.588 1.00 89.56 99 TRP A C 1
ATOM 782 O O . TRP A 1 99 ? 5.479 2.502 -12.369 1.00 89.56 99 TRP A O 1
ATOM 792 N N . ARG A 1 100 ? 3.721 2.847 -13.697 1.00 89.06 100 ARG A N 1
ATOM 793 C CA . ARG A 1 100 ? 4.492 3.608 -14.697 1.00 89.06 100 ARG A CA 1
ATOM 794 C C . ARG A 1 100 ? 4.973 4.957 -14.174 1.00 89.06 100 ARG A C 1
ATOM 796 O O . ARG A 1 100 ? 5.970 5.471 -14.673 1.00 89.06 100 ARG A O 1
ATOM 803 N N . SER A 1 101 ? 4.242 5.574 -13.253 1.00 89.06 101 SER A N 1
ATOM 804 C CA . SER A 1 101 ? 4.686 6.805 -12.602 1.00 89.06 101 SER A CA 1
ATOM 805 C C . SER A 1 101 ? 5.902 6.530 -11.723 1.00 89.06 101 SER A C 1
ATOM 807 O O . SER A 1 101 ? 6.945 7.144 -11.921 1.00 89.06 101 SER A O 1
ATOM 809 N N . GLU A 1 102 ? 5.790 5.528 -10.857 1.00 90.19 102 GLU A N 1
ATOM 810 C CA . GLU A 1 102 ? 6.841 5.092 -9.935 1.00 90.19 102 GLU A CA 1
ATOM 811 C C . GLU A 1 102 ? 8.088 4.599 -10.668 1.00 90.19 102 GLU A C 1
ATOM 813 O O . GLU A 1 102 ? 9.202 5.009 -10.365 1.00 90.19 102 GLU A O 1
ATOM 818 N N . GLU A 1 103 ? 7.914 3.802 -11.720 1.00 86.81 103 GLU A N 1
ATOM 819 C CA . GLU A 1 103 ? 9.024 3.331 -12.547 1.00 86.81 103 GLU A CA 1
ATOM 820 C C . GLU A 1 103 ? 9.768 4.497 -13.218 1.00 86.81 103 GLU A C 1
ATOM 822 O O . GLU A 1 103 ? 10.995 4.485 -13.294 1.00 86.81 103 GLU A O 1
ATOM 827 N N . ARG A 1 104 ? 9.051 5.538 -13.670 1.00 88.88 104 ARG A N 1
ATOM 828 C CA . ARG A 1 104 ? 9.684 6.748 -14.223 1.00 88.88 104 ARG A CA 1
ATOM 829 C C . ARG A 1 104 ? 10.467 7.516 -13.164 1.00 88.88 104 ARG A C 1
ATOM 831 O O . ARG A 1 104 ? 11.563 7.968 -13.474 1.00 88.88 104 ARG A O 1
ATOM 838 N N . ARG A 1 105 ? 9.930 7.643 -11.947 1.00 90.25 105 ARG A N 1
ATOM 839 C CA . ARG A 1 105 ? 10.631 8.269 -10.816 1.00 90.25 105 ARG A CA 1
ATOM 840 C C . ARG A 1 105 ? 11.903 7.506 -10.471 1.00 90.25 105 ARG A C 1
ATOM 842 O O . ARG A 1 105 ? 12.982 8.088 -10.491 1.00 90.25 105 ARG A O 1
ATOM 849 N N . ARG A 1 106 ? 11.797 6.182 -10.325 1.00 86.06 106 ARG A N 1
ATOM 850 C CA . ARG A 1 106 ? 12.938 5.296 -10.064 1.00 86.06 106 ARG A CA 1
ATOM 851 C C . ARG A 1 106 ? 14.041 5.455 -11.106 1.00 86.06 106 ARG A C 1
ATOM 853 O O . ARG A 1 106 ? 15.208 5.562 -10.752 1.00 86.06 106 ARG A O 1
ATOM 860 N N . LEU A 1 107 ? 13.684 5.488 -12.391 1.00 86.31 107 LEU A N 1
ATOM 861 C CA . LEU A 1 107 ? 14.654 5.674 -13.476 1.00 86.31 107 LEU A CA 1
ATOM 862 C C . LEU A 1 107 ? 15.322 7.057 -13.461 1.00 86.31 107 LEU A C 1
ATOM 864 O O . LEU A 1 107 ? 16.427 7.189 -13.978 1.00 86.31 107 LEU A O 1
ATOM 868 N N . ARG A 1 108 ? 14.675 8.070 -12.876 1.00 92.00 108 ARG A N 1
ATOM 869 C CA . ARG A 1 108 ? 15.250 9.404 -12.648 1.00 92.00 108 ARG A CA 1
ATOM 870 C C . ARG A 1 108 ? 16.010 9.527 -11.324 1.00 92.00 108 ARG A C 1
ATOM 872 O O . ARG A 1 108 ? 16.577 10.581 -11.071 1.00 92.00 108 ARG A O 1
ATOM 879 N N . GLY A 1 109 ? 16.031 8.479 -10.496 1.00 88.06 109 GLY A N 1
ATOM 880 C CA . GLY A 1 109 ? 16.581 8.545 -9.140 1.00 88.06 109 GLY A CA 1
ATOM 881 C C . GLY A 1 109 ? 15.737 9.393 -8.181 1.00 88.06 109 GLY A C 1
ATOM 882 O O . GLY A 1 109 ? 16.230 9.798 -7.137 1.00 88.06 109 GLY A O 1
ATOM 883 N N . GLU A 1 110 ? 14.481 9.677 -8.534 1.00 88.19 110 GLU A N 1
ATOM 884 C CA . GLU A 1 110 ? 13.532 10.369 -7.662 1.00 88.19 110 GLU A CA 1
ATOM 885 C C . GLU A 1 110 ? 12.957 9.383 -6.629 1.00 88.19 110 GLU A C 1
ATOM 887 O O . GLU A 1 110 ? 12.719 8.216 -6.974 1.00 88.19 110 GLU A O 1
ATOM 892 N N . PRO A 1 111 ? 12.675 9.833 -5.392 1.00 85.50 111 PRO A N 1
ATOM 893 C CA . PRO A 1 111 ? 12.014 9.001 -4.394 1.00 85.50 111 PRO A CA 1
ATOM 894 C C . PRO A 1 111 ? 10.604 8.592 -4.848 1.00 85.50 111 PRO A C 1
ATOM 896 O O . PRO A 1 111 ? 9.964 9.264 -5.668 1.00 85.50 111 PRO A O 1
ATOM 899 N N . SER A 1 112 ? 10.109 7.475 -4.314 1.00 86.50 112 SER A N 1
ATOM 900 C CA . SER A 1 112 ? 8.730 7.008 -4.512 1.00 86.50 112 SER A CA 1
ATOM 901 C C . SER A 1 112 ? 7.728 8.078 -4.060 1.00 86.50 112 SER A C 1
ATOM 903 O O . SER A 1 112 ? 7.975 8.792 -3.093 1.00 86.50 112 SER A O 1
ATOM 905 N N . LEU A 1 113 ? 6.578 8.202 -4.736 1.00 85.44 113 LEU A N 1
ATOM 906 C CA . LEU A 1 113 ? 5.474 9.055 -4.245 1.00 85.44 113 LEU A CA 1
ATOM 907 C C . LEU A 1 113 ? 4.882 8.558 -2.922 1.00 85.44 113 LEU A C 1
ATOM 909 O O . LEU A 1 113 ? 4.130 9.273 -2.273 1.00 85.44 113 LEU A O 1
ATOM 913 N N . TYR A 1 114 ? 5.176 7.309 -2.587 1.00 85.31 114 TYR A N 1
ATOM 914 C CA . TYR A 1 114 ? 4.680 6.598 -1.421 1.00 85.31 114 TYR A CA 1
ATOM 915 C C . TYR A 1 114 ? 5.810 6.261 -0.443 1.00 85.31 114 TYR A C 1
ATOM 917 O O . TYR A 1 114 ? 5.596 5.473 0.478 1.00 85.31 114 TYR A O 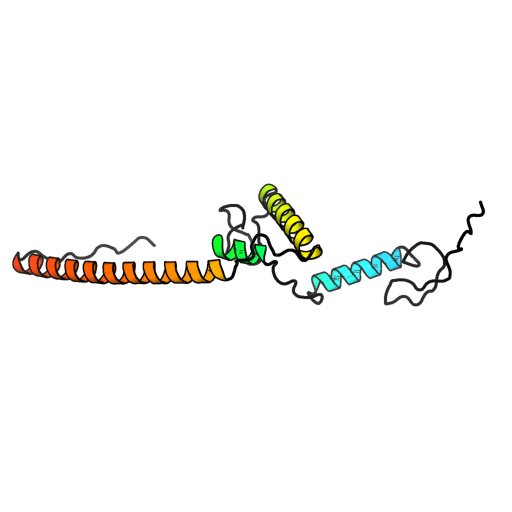1
ATOM 925 N N . ALA A 1 115 ? 7.018 6.792 -0.672 1.00 80.94 115 ALA A N 1
ATOM 926 C CA . ALA A 1 115 ? 8.055 6.782 0.346 1.00 80.94 115 ALA A CA 1
ATOM 927 C C . ALA A 1 115 ? 7.552 7.636 1.513 1.00 80.94 115 ALA A C 1
ATOM 929 O O . ALA A 1 115 ? 7.089 8.755 1.298 1.00 80.94 115 ALA A O 1
ATOM 930 N N . ARG A 1 116 ? 7.601 7.093 2.730 1.00 70.44 116 ARG A N 1
ATOM 931 C CA . ARG A 1 116 ? 7.410 7.900 3.937 1.00 70.44 116 ARG A CA 1
ATOM 932 C C . ARG A 1 116 ? 8.704 8.620 4.244 1.00 70.44 116 ARG A C 1
ATOM 934 O O . ARG A 1 116 ? 9.764 7.987 4.207 1.00 70.44 116 ARG A O 1
ATOM 941 N N . GLU A 1 117 ? 8.611 9.898 4.577 1.00 72.94 117 GLU A N 1
ATOM 942 C CA . GLU A 1 117 ? 9.762 10.583 5.141 1.00 72.94 117 GLU A CA 1
ATOM 943 C C . GLU A 1 117 ? 9.960 10.100 6.591 1.00 72.94 117 GLU A C 1
ATOM 945 O O . GLU A 1 117 ? 8.986 9.746 7.262 1.00 72.94 117 GLU A O 1
ATOM 950 N N . PRO A 1 118 ? 11.204 10.009 7.091 1.00 68.62 118 PRO A N 1
ATOM 951 C CA . PRO A 1 118 ? 11.473 9.553 8.458 1.00 68.62 118 PRO A CA 1
ATOM 952 C C . PRO A 1 118 ? 10.712 10.366 9.514 1.00 68.62 118 PRO A C 1
ATOM 954 O O . PRO A 1 118 ? 10.214 9.807 10.488 1.00 68.62 118 PRO A O 1
ATOM 957 N N . GLU A 1 119 ? 10.571 11.665 9.257 1.00 71.31 119 GLU A N 1
ATOM 958 C CA . GLU A 1 119 ? 9.849 12.637 10.080 1.00 71.31 119 GLU A CA 1
ATOM 959 C C . GLU A 1 119 ? 8.356 12.277 10.209 1.00 71.31 119 GLU A C 1
ATOM 961 O O . GLU A 1 119 ? 7.780 12.381 11.292 1.00 71.31 119 GLU A O 1
ATOM 966 N N . ASP A 1 120 ? 7.740 11.744 9.145 1.00 75.75 120 ASP A N 1
ATOM 967 C CA . ASP A 1 120 ? 6.342 11.294 9.167 1.00 75.75 120 ASP A CA 1
ATOM 968 C C . ASP A 1 120 ? 6.146 10.060 10.060 1.00 75.75 120 ASP A C 1
ATOM 970 O O . ASP A 1 120 ? 5.087 9.877 10.667 1.00 75.75 120 ASP A O 1
ATOM 974 N N . GLU A 1 121 ? 7.139 9.166 10.120 1.00 74.94 121 GLU A N 1
ATOM 975 C CA . GLU A 1 121 ? 7.055 7.947 10.929 1.00 74.94 121 GLU A CA 1
ATOM 976 C C . GLU A 1 121 ? 7.284 8.239 12.417 1.00 74.94 121 GLU A C 1
ATOM 978 O O . GLU A 1 121 ? 6.616 7.629 13.257 1.00 74.94 121 GLU A O 1
ATOM 983 N N . GLU A 1 122 ? 8.172 9.185 12.734 1.00 78.88 122 GLU A N 1
ATOM 984 C CA . GLU A 1 122 ? 8.396 9.685 14.093 1.00 78.88 122 GLU A CA 1
ATOM 985 C C . GLU A 1 122 ? 7.137 10.373 14.631 1.00 78.88 122 GLU A C 1
ATOM 987 O O . GLU A 1 122 ? 6.590 9.927 15.642 1.00 78.88 122 GLU A O 1
ATOM 992 N N . LEU A 1 123 ? 6.579 11.333 13.885 1.00 85.50 123 LEU A N 1
ATOM 993 C CA . LEU A 1 123 ? 5.339 12.022 14.256 1.00 85.50 123 LEU A CA 1
ATOM 994 C C . LEU A 1 123 ? 4.155 11.051 14.394 1.00 85.50 123 LEU A C 1
ATOM 996 O O . LEU A 1 123 ? 3.363 11.127 15.337 1.00 85.50 123 LEU A O 1
ATOM 1000 N N . ALA A 1 124 ? 4.029 10.082 13.480 1.00 81.44 124 ALA A N 1
ATOM 1001 C CA . ALA A 1 124 ? 3.007 9.045 13.597 1.00 81.44 124 ALA A CA 1
ATOM 1002 C C . ALA A 1 124 ? 3.240 8.133 14.816 1.00 81.44 124 ALA A C 1
ATOM 1004 O O . ALA A 1 124 ? 2.281 7.594 15.373 1.00 81.44 124 ALA A O 1
ATOM 1005 N N . GLY A 1 125 ? 4.495 7.923 15.216 1.00 82.62 125 GLY A N 1
ATOM 1006 C CA . GLY A 1 125 ? 4.876 7.217 16.435 1.00 82.62 125 GLY A CA 1
ATOM 1007 C C . GLY A 1 125 ? 4.422 7.955 17.691 1.00 82.62 125 GLY A C 1
ATOM 1008 O O . GLY A 1 125 ? 3.762 7.345 18.534 1.00 82.62 125 GLY A O 1
ATOM 1009 N N . GLU A 1 126 ? 4.701 9.254 17.770 1.00 90.62 126 GLU A N 1
ATOM 1010 C CA . GLU A 1 126 ? 4.277 10.130 18.868 1.00 90.62 126 GLU A CA 1
ATOM 1011 C C . GLU A 1 126 ? 2.753 10.145 19.017 1.00 90.62 126 GLU A C 1
ATOM 1013 O O . GLU A 1 126 ? 2.232 9.837 20.089 1.00 90.62 126 GLU A O 1
ATOM 1018 N N . PHE A 1 127 ? 2.025 10.366 17.918 1.00 90.69 127 PHE A N 1
ATOM 1019 C CA . PHE A 1 127 ? 0.561 10.367 17.932 1.00 90.69 127 PHE A CA 1
ATOM 1020 C C . PHE A 1 127 ? -0.022 9.022 18.398 1.00 90.69 127 PHE A C 1
ATOM 1022 O O . PHE A 1 127 ? -0.973 8.974 19.181 1.00 90.69 127 PHE A O 1
ATOM 1029 N N . ARG A 1 128 ? 0.552 7.893 17.952 1.00 89.94 128 ARG A N 1
ATOM 1030 C CA . ARG A 1 128 ? 0.134 6.555 18.415 1.00 89.94 128 ARG A CA 1
ATOM 1031 C C . ARG A 1 128 ? 0.394 6.361 19.908 1.00 89.94 128 ARG A C 1
ATOM 1033 O O . ARG A 1 128 ? -0.420 5.722 20.576 1.00 89.94 128 ARG A O 1
ATOM 1040 N N . ALA A 1 129 ? 1.510 6.874 20.423 1.00 92.06 129 ALA A N 1
ATOM 1041 C CA . ALA A 1 129 ? 1.845 6.788 21.839 1.00 92.06 129 ALA A CA 1
ATOM 1042 C C . ALA A 1 129 ? 0.867 7.610 22.692 1.00 92.06 129 ALA A C 1
ATOM 1044 O O . ALA A 1 129 ? 0.325 7.074 23.662 1.00 92.06 129 ALA A O 1
ATOM 1045 N N . GLU A 1 130 ? 0.577 8.846 22.279 1.00 95.69 130 GLU A N 1
ATOM 1046 C CA . GLU A 1 130 ? -0.376 9.742 22.941 1.00 95.69 130 GLU A CA 1
ATOM 1047 C C . GLU A 1 130 ? -1.789 9.147 22.958 1.00 95.69 130 GLU A C 1
ATOM 1049 O O . GLU A 1 130 ? -2.395 8.997 24.021 1.00 95.69 130 GLU A O 1
ATOM 1054 N N . MET A 1 131 ? -2.292 8.703 21.802 1.00 95.31 131 MET A N 1
ATOM 1055 C CA . MET A 1 131 ? -3.599 8.048 21.707 1.00 95.31 131 MET A CA 1
ATOM 1056 C C . MET A 1 131 ? -3.658 6.769 22.543 1.00 95.31 131 MET A C 1
ATOM 1058 O O . MET A 1 131 ? -4.659 6.502 23.209 1.00 95.31 131 MET A O 1
ATOM 1062 N N . GLY A 1 132 ? -2.585 5.975 22.539 1.00 94.69 132 GLY A N 1
ATOM 1063 C CA . GLY A 1 132 ? -2.482 4.778 23.366 1.00 94.69 132 GLY A CA 1
ATOM 1064 C C . GLY A 1 132 ? -2.526 5.098 24.861 1.00 94.69 132 GLY A C 1
ATOM 1065 O O . GLY A 1 132 ? -3.161 4.372 25.623 1.00 94.69 132 GLY A O 1
ATOM 1066 N N . GLU A 1 133 ? -1.882 6.180 25.295 1.00 96.38 133 GLU A N 1
ATOM 1067 C CA . GLU A 1 133 ? -1.934 6.635 26.683 1.00 96.38 133 GLU A CA 1
ATOM 1068 C C . GLU A 1 133 ? -3.312 7.168 27.071 1.00 96.38 133 GLU A C 1
ATOM 1070 O O . GLU A 1 133 ? -3.838 6.775 28.114 1.00 96.38 133 GLU A O 1
ATOM 1075 N N . MET A 1 134 ? -3.925 7.989 26.219 1.00 97.25 134 MET A N 1
ATOM 1076 C CA . MET A 1 134 ? -5.287 8.475 26.418 1.00 97.25 134 MET A CA 1
ATOM 1077 C C . MET A 1 134 ? -6.261 7.304 26.585 1.00 97.25 134 MET A C 1
ATOM 1079 O O . MET A 1 134 ? -6.975 7.251 27.581 1.00 97.25 134 MET A O 1
ATOM 1083 N N . MET A 1 135 ? -6.229 6.318 25.682 1.00 96.31 135 MET A N 1
ATOM 1084 C CA . MET A 1 135 ? -7.097 5.136 25.754 1.00 96.31 135 MET A CA 1
ATOM 1085 C C . MET A 1 135 ? -6.875 4.320 27.033 1.00 96.31 135 MET A C 1
ATOM 1087 O O . MET A 1 135 ? -7.846 3.866 27.637 1.00 96.31 135 MET A O 1
ATOM 1091 N N . ARG A 1 136 ? -5.623 4.163 27.490 1.00 95.62 136 ARG A N 1
ATOM 1092 C CA . ARG A 1 136 ? -5.323 3.496 28.771 1.00 95.62 136 ARG A CA 1
ATOM 1093 C C . ARG A 1 136 ? -5.927 4.247 29.956 1.00 95.62 136 ARG A C 1
ATOM 1095 O O . ARG A 1 136 ? -6.571 3.627 30.795 1.00 95.62 136 ARG A O 1
ATOM 1102 N N . ARG A 1 137 ? -5.757 5.573 30.012 1.00 96.94 137 ARG A N 1
ATOM 1103 C CA . ARG A 1 137 ? -6.340 6.414 31.072 1.00 96.94 137 ARG A CA 1
ATOM 1104 C C . ARG A 1 137 ? -7.864 6.332 31.064 1.00 96.94 137 ARG A C 1
ATOM 1106 O O . ARG A 1 137 ? -8.471 6.170 32.116 1.00 96.94 137 ARG A O 1
ATOM 1113 N N . THR A 1 138 ? -8.478 6.387 29.884 1.00 97.06 138 THR A N 1
ATOM 1114 C CA . THR A 1 138 ? -9.928 6.233 29.736 1.00 97.06 138 THR A CA 1
ATOM 1115 C C . THR A 1 138 ? -10.403 4.855 30.198 1.00 97.06 138 THR A C 1
ATOM 1117 O O . THR A 1 138 ? -11.417 4.787 30.882 1.00 97.06 138 THR A O 1
ATOM 1120 N N . SER A 1 139 ? -9.674 3.774 29.895 1.00 96.62 139 SER A N 1
ATOM 1121 C CA . SER A 1 139 ? -10.010 2.423 30.376 1.00 96.62 139 SER A CA 1
ATOM 1122 C C . SER A 1 139 ? -10.036 2.352 31.901 1.00 96.62 139 SER A C 1
ATOM 1124 O O . SER A 1 139 ? -11.010 1.869 32.464 1.00 96.62 139 SER A O 1
ATOM 1126 N N . LEU A 1 140 ? -9.020 2.905 32.573 1.00 96.75 140 LEU A N 1
ATOM 1127 C CA . LEU A 1 140 ? -8.956 2.919 34.039 1.00 96.75 140 LEU A CA 1
ATOM 1128 C C . LEU A 1 140 ? -10.111 3.713 34.664 1.00 96.75 140 LEU A C 1
ATOM 1130 O O . LEU A 1 140 ? -10.708 3.265 35.636 1.00 96.75 140 LEU A O 1
ATOM 1134 N N . LEU A 1 141 ? -10.465 4.864 34.085 1.00 97.00 141 LEU A N 1
ATOM 1135 C CA . LEU A 1 141 ? -11.612 5.655 34.548 1.00 97.00 141 LEU A CA 1
ATOM 1136 C C . LEU A 1 141 ? -12.942 4.917 34.350 1.00 97.00 141 LEU A C 1
ATOM 1138 O O . LEU A 1 141 ? -13.838 5.031 35.183 1.00 97.00 141 LEU A O 1
ATOM 1142 N N . LEU A 1 142 ? -13.082 4.169 33.251 1.00 96.75 142 LEU A N 1
ATOM 1143 C CA . LEU A 1 142 ? -14.257 3.333 33.012 1.00 96.75 142 LEU A CA 1
ATOM 1144 C C . LEU A 1 142 ? -14.327 2.172 34.010 1.00 96.75 142 LEU A C 1
ATOM 1146 O O . LEU A 1 142 ? -15.405 1.903 34.527 1.00 96.75 142 LEU A O 1
ATOM 1150 N N . GLU A 1 143 ? -13.204 1.521 34.310 1.00 95.44 143 GLU A N 1
ATOM 1151 C CA . GLU A 1 143 ? -13.120 0.454 35.316 1.00 95.44 143 GLU A CA 1
ATOM 1152 C C . GLU A 1 143 ? -13.482 0.966 36.717 1.00 95.44 143 GLU A C 1
ATOM 1154 O O . GLU A 1 143 ? -14.303 0.354 37.399 1.00 95.44 143 GLU A O 1
ATOM 1159 N N . GLU A 1 144 ? -12.948 2.123 37.118 1.00 96.81 144 GLU A N 1
ATOM 1160 C CA . GLU A 1 144 ? -13.291 2.777 38.386 1.00 96.81 144 GLU A CA 1
ATOM 1161 C C . GLU A 1 144 ? -14.781 3.140 38.449 1.00 96.81 144 GLU A C 1
ATOM 1163 O O . GLU A 1 144 ? -15.452 2.907 39.457 1.00 96.81 144 GLU A O 1
ATOM 1168 N N . TRP A 1 145 ? -15.328 3.690 37.362 1.00 96.12 145 TRP A N 1
ATOM 1169 C CA . TRP A 1 145 ? -16.745 4.028 37.291 1.00 96.12 145 TRP A CA 1
ATOM 1170 C C . TRP A 1 145 ? -17.636 2.786 37.384 1.00 96.12 145 TRP A C 1
ATOM 1172 O O . TRP A 1 145 ? -18.614 2.802 38.130 1.00 96.12 145 TRP A O 1
ATOM 1182 N N . CYS A 1 146 ? -17.286 1.703 36.685 1.00 92.44 146 CYS A N 1
ATOM 1183 C CA . CYS A 1 146 ? -17.992 0.427 36.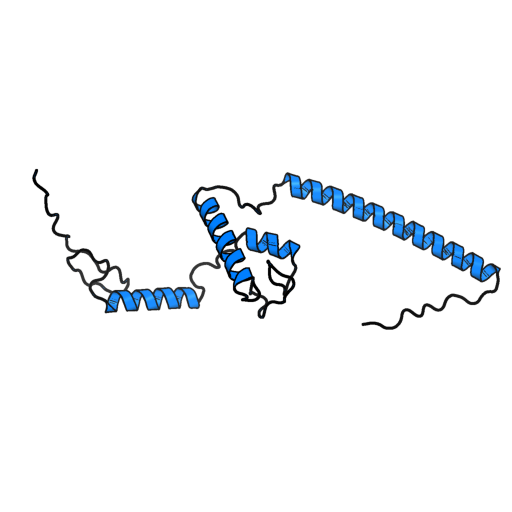779 1.00 92.44 146 CYS A CA 1
ATOM 1184 C C . CYS A 1 146 ? -17.980 -0.117 38.211 1.00 92.44 146 CYS A C 1
ATOM 1186 O O . CYS A 1 146 ? -19.043 -0.443 38.729 1.00 92.44 146 CYS A O 1
ATOM 1188 N N . ALA A 1 147 ? -16.824 -0.119 38.882 1.00 93.19 147 ALA A N 1
ATOM 1189 C CA . ALA A 1 147 ? -16.716 -0.575 40.268 1.00 93.19 147 ALA A CA 1
ATOM 1190 C C . ALA A 1 147 ? -17.619 0.234 41.218 1.00 93.19 147 ALA A C 1
ATOM 1192 O O . ALA A 1 147 ? -18.340 -0.338 42.031 1.00 93.19 147 ALA A O 1
ATOM 1193 N N . ARG A 1 148 ? -17.660 1.564 41.065 1.00 94.44 148 ARG A N 1
ATOM 1194 C CA . ARG A 1 148 ? -18.546 2.433 41.862 1.00 94.44 148 ARG A CA 1
ATOM 1195 C C . ARG A 1 148 ? -20.029 2.180 41.599 1.00 94.44 148 ARG A C 1
ATOM 1197 O O . ARG A 1 148 ? -20.851 2.322 42.502 1.00 94.44 148 ARG A O 1
ATOM 1204 N N . VAL A 1 149 ? -20.392 1.857 40.359 1.00 92.88 149 VAL A N 1
ATOM 1205 C CA . VAL A 1 149 ? -21.767 1.471 40.019 1.00 92.88 149 VAL A CA 1
ATOM 1206 C C . VAL A 1 149 ? -22.112 0.126 40.653 1.00 92.88 149 VAL A C 1
ATOM 1208 O O . VAL A 1 149 ? -23.206 -0.003 41.195 1.00 92.88 149 VAL A O 1
ATOM 1211 N N . ASP A 1 150 ? -21.196 -0.842 40.635 1.00 89.31 150 ASP A N 1
ATOM 1212 C CA . ASP A 1 150 ? -21.398 -2.155 41.254 1.00 89.31 150 ASP A CA 1
ATOM 1213 C C . ASP A 1 150 ? -21.576 -2.049 42.778 1.00 89.31 150 ASP A C 1
ATOM 1215 O O . ASP A 1 150 ? -22.488 -2.668 43.328 1.00 89.31 150 ASP A O 1
ATOM 1219 N N . GLU A 1 151 ? -20.784 -1.206 43.452 1.00 91.25 151 GLU A N 1
ATOM 1220 C CA . GLU A 1 151 ? -20.960 -0.877 44.877 1.00 91.25 151 GLU A CA 1
ATOM 1221 C C . GLU A 1 151 ? -22.350 -0.282 45.151 1.00 91.25 151 GLU A C 1
ATOM 1223 O O . GLU A 1 151 ? -23.071 -0.755 46.028 1.00 91.25 151 GLU A O 1
ATOM 1228 N N . LEU A 1 152 ? -22.782 0.698 44.349 1.00 92.69 152 LEU A N 1
ATOM 1229 C CA . LEU A 1 152 ? -24.102 1.318 44.497 1.00 92.69 152 LEU A CA 1
ATOM 1230 C C . LEU A 1 152 ? -25.250 0.319 44.266 1.00 92.69 152 LEU A C 1
ATOM 1232 O O . LEU A 1 152 ? -26.266 0.362 44.958 1.00 92.69 152 LEU A O 1
ATOM 1236 N N . VAL A 1 153 ? -25.115 -0.572 43.282 1.00 90.31 153 VAL A N 1
ATOM 1237 C CA . VAL A 1 153 ? -26.096 -1.632 42.994 1.00 90.31 153 VAL A CA 1
ATOM 1238 C C . VAL A 1 153 ? -26.207 -2.593 44.177 1.00 90.31 153 VAL A C 1
ATOM 1240 O O . VAL A 1 153 ? -27.326 -2.943 44.564 1.00 90.31 153 VAL A O 1
ATOM 1243 N N . ALA A 1 154 ? -25.071 -2.972 44.771 1.00 87.94 154 ALA A N 1
ATOM 1244 C CA . ALA A 1 154 ? -25.026 -3.818 45.957 1.00 87.94 154 ALA A CA 1
ATOM 1245 C C . ALA A 1 154 ? -25.699 -3.145 47.165 1.00 87.94 154 ALA A C 1
ATOM 1247 O O . ALA A 1 154 ? -26.540 -3.771 47.812 1.00 87.94 154 ALA A O 1
ATOM 1248 N N . ASP A 1 155 ? -25.413 -1.863 47.412 1.00 93.25 155 ASP A N 1
ATOM 1249 C CA . ASP A 1 155 ? -26.017 -1.082 48.502 1.00 93.25 155 ASP A CA 1
ATOM 1250 C C . ASP A 1 155 ? -27.540 -0.936 48.355 1.00 93.25 155 ASP A C 1
ATOM 1252 O O . ASP A 1 155 ? -28.277 -0.924 49.342 1.00 93.25 155 ASP A O 1
ATOM 1256 N N . LEU A 1 156 ? -28.036 -0.859 47.117 1.00 93.38 156 LEU A N 1
ATOM 1257 C CA . LEU A 1 156 ? -29.468 -0.790 46.814 1.00 93.38 156 LEU A CA 1
ATOM 1258 C C . LEU A 1 156 ? -30.168 -2.161 46.840 1.00 93.38 156 LEU A C 1
ATOM 1260 O O . LEU A 1 156 ? -31.385 -2.221 46.653 1.00 93.38 156 LEU A O 1
ATOM 1264 N N . GLY A 1 157 ? -29.433 -3.260 47.047 1.00 90.12 157 GLY A N 1
ATOM 1265 C CA . GLY A 1 157 ? -29.975 -4.623 47.020 1.00 90.12 157 GLY A CA 1
ATOM 1266 C C . GLY A 1 157 ? -30.505 -5.043 45.645 1.00 90.12 157 GLY A C 1
ATOM 1267 O O . GLY A 1 157 ? -31.356 -5.930 45.548 1.00 90.12 157 GLY A O 1
ATOM 1268 N N . LEU A 1 158 ? -30.042 -4.387 44.579 1.00 84.06 158 LEU A N 1
ATOM 1269 C CA . LEU A 1 158 ? -30.425 -4.708 43.212 1.00 84.06 158 LEU A CA 1
ATOM 1270 C C . LEU A 1 158 ? -29.607 -5.913 42.718 1.00 84.06 158 LEU A C 1
ATOM 1272 O O . LEU A 1 158 ? -28.429 -6.043 43.055 1.00 84.06 158 LEU A O 1
ATOM 1276 N N . PRO A 1 159 ? -30.195 -6.814 41.914 1.00 77.75 159 PRO A N 1
ATOM 1277 C CA . PRO A 1 159 ? -29.443 -7.921 41.339 1.00 77.75 159 PRO A CA 1
ATOM 1278 C C . PRO A 1 159 ? -28.334 -7.389 40.409 1.00 77.75 159 PRO A C 1
ATOM 1280 O O . PRO A 1 159 ? -28.568 -6.420 39.678 1.00 77.75 159 PRO A O 1
ATOM 1283 N N . PRO A 1 160 ? -27.140 -8.014 40.396 1.00 67.06 160 PRO A N 1
ATOM 1284 C CA . PRO A 1 160 ? -26.048 -7.595 39.525 1.00 67.06 160 PRO A CA 1
ATOM 1285 C C . PRO A 1 160 ? -26.453 -7.706 38.051 1.00 67.06 160 PRO A C 1
ATOM 1287 O O . PRO A 1 160 ? -27.207 -8.602 37.661 1.00 67.06 160 PRO A O 1
ATOM 1290 N N . ARG A 1 161 ? -25.927 -6.808 37.208 1.00 66.00 161 ARG A N 1
ATOM 1291 C CA . ARG A 1 161 ? -26.108 -6.876 35.752 1.00 66.00 161 ARG A CA 1
ATOM 1292 C C . ARG A 1 161 ? -25.474 -8.163 35.214 1.00 66.00 161 ARG A C 1
ATOM 1294 O O . ARG A 1 161 ? -24.268 -8.228 34.999 1.00 66.00 161 ARG A O 1
ATOM 1301 N N . THR A 1 162 ? -26.284 -9.181 34.945 1.00 63.78 162 THR A N 1
ATOM 1302 C CA . THR A 1 162 ? -25.882 -10.320 34.115 1.00 63.78 162 THR A CA 1
ATOM 1303 C C . THR A 1 162 ? -25.662 -9.814 32.692 1.00 63.78 162 THR A C 1
ATOM 1305 O O . THR A 1 162 ? -26.609 -9.423 32.009 1.00 63.78 162 THR A O 1
ATOM 1308 N N . GLY A 1 163 ? -24.402 -9.747 32.262 1.00 54.44 163 GLY A N 1
ATOM 1309 C CA . GLY A 1 163 ? -24.036 -9.325 30.916 1.00 54.44 163 GLY A CA 1
ATOM 1310 C C . GLY A 1 163 ? -24.491 -10.339 29.870 1.00 54.44 163 GLY A C 1
ATOM 1311 O O . GLY A 1 163 ? -23.731 -11.227 29.503 1.00 54.44 163 GLY A O 1
ATOM 1312 N N . GLU A 1 164 ? -25.699 -10.180 29.333 1.00 48.00 164 GLU A N 1
ATOM 1313 C CA . GLU A 1 164 ? -26.045 -10.739 28.025 1.00 48.00 164 GLU A CA 1
ATOM 1314 C C . GLU A 1 164 ? -25.315 -9.931 26.936 1.00 48.00 164 GLU A C 1
ATOM 1316 O O . GLU A 1 164 ? -25.870 -9.052 26.281 1.00 48.00 164 GLU A O 1
ATOM 1321 N N . MET A 1 165 ? -24.023 -10.212 26.759 1.00 46.22 165 MET A N 1
ATOM 1322 C CA . MET A 1 165 ? -23.315 -9.992 25.492 1.00 46.22 165 MET A CA 1
ATOM 1323 C C . MET A 1 165 ? -22.750 -11.318 24.969 1.00 46.22 165 MET A C 1
ATOM 1325 O O . MET A 1 165 ? -21.659 -11.370 24.406 1.00 46.22 165 MET A O 1
ATOM 1329 N N . GLU A 1 166 ? -23.504 -12.408 25.125 1.00 45.53 166 GLU A N 1
ATOM 1330 C CA . GLU A 1 166 ? -23.298 -13.604 24.312 1.00 45.53 166 GLU A CA 1
ATOM 1331 C C . GLU A 1 166 ? -24.062 -13.456 22.992 1.00 45.53 166 GLU A C 1
ATOM 1333 O O . GLU A 1 166 ? -25.286 -13.369 22.957 1.00 45.53 166 GLU A O 1
ATOM 1338 N N . GLY A 1 167 ? -23.321 -13.461 21.883 1.00 46.88 167 GLY A N 1
ATOM 1339 C CA . GLY A 1 167 ? -23.867 -13.832 20.580 1.00 46.88 167 GLY A CA 1
ATOM 1340 C C . GLY A 1 167 ? -24.086 -12.692 19.590 1.00 46.88 167 GLY A C 1
ATOM 1341 O O . GLY A 1 167 ? -25.194 -12.184 19.435 1.00 46.88 167 GLY A O 1
ATOM 1342 N N . ARG A 1 168 ? -23.041 -12.400 18.810 1.00 36.53 168 ARG A N 1
ATOM 1343 C CA . ARG A 1 168 ? -23.113 -12.222 17.346 1.00 36.53 168 ARG A CA 1
ATOM 1344 C C . ARG A 1 168 ? -21.693 -12.303 16.781 1.00 36.53 168 ARG A C 1
ATOM 1346 O O . ARG A 1 168 ? -21.042 -11.290 16.536 1.00 36.53 168 ARG A O 1
ATOM 1353 N N . GLY A 1 169 ? -21.210 -13.541 16.682 1.00 37.38 169 GLY A N 1
ATOM 1354 C CA . GLY A 1 169 ? -20.181 -13.912 15.708 1.00 37.38 169 GLY A CA 1
ATOM 1355 C C . GLY A 1 169 ? -20.783 -14.047 14.315 1.00 37.38 169 GLY A C 1
ATOM 1356 O O . GLY A 1 169 ? -22.027 -14.179 14.226 1.00 37.38 169 GLY A O 1
#

Foldseek 3Di:
DDPPPPFFDWDAAPQPPGRDTDTDDDNHPDPVSVVVSVVVVVVCVVVCVPDPPPPPLVLVLLCVVLDFQAASPDRDGDPDRPDNHNPDPVSVVVVVVLVVVQVVCVVVVHDRPRDDDPVNVVVVVVVVVVVVVVVVVVVVVVVVVVVVVQVVCVVVVHDDDPDPPPDDD

Sequence (169 aa):
MSCQDESPGARKCANERCTKVFTGPKKYCSPRCRMRQNCRNYARKKRGVGSACPRSEFVEALRREVGPGRCLFCPREVSRREAVTCGQRECLRKYNTTWRSEERRRLRGEPSLYAREPEDEELAGEFRAEMGEMMRRTSLLLEEWCARVDELVADLGLPPRTGEMEGRG

pLDDT: mean 81.5, std 15.67, range [36.53, 97.25]

Radius of gyration: 31.58 Å; chains: 1; bounding box: 61×35×98 Å

Secondary structure (DSSP, 8-state):
----------EE-SSTT---EE-SSSSSSSHHHHHHHHHHHHHHHHTT-S--PPPPHHHHHHHHHH-TTB-TTSSPBPSSTT-SS-S-HHHHHHHHHHHHHHHHHHHTTPPPTTPPPHHHHHHHHHHHHHHHHHHHHHHHHHHHHHHHHHHHHHHTTPPP---------